Protein AF-A0A7X7WUA8-F1 (afdb_monomer)

Secondary structure (DSSP, 8-state):
--PPP---EEEEEEE-TTSSHHHHHHHHHHTTEEEE-S--GGGHHHHHHHHHHH-SS-EEEEE----SHHHHHHHHHHHHHHTTTS-EEEEEE---HHHHHHHHHHH--

pLDDT: mean 82.14, std 13.25, range [36.09, 95.56]

Radius of gyration: 15.54 Å; Cα contacts (8 Å, |Δi|>4): 148; chains: 1; bounding box: 43×21×46 Å

Sequence (109 aa):
MKEDPPVISIVIVSGYSGAGKTVALRALEDNGFFCIDNLPIGLIGAFLTSVSEGHTNRRVGIGVDIREKEWIREADSIIAGLRREYPIEILFLESERDVLVRRFRETRR

Foldseek 3Di:
DDDDAQAAAEEEEAEDQQLCSVVVQVVVVVVQADEDAADELVCPVVVVVVVSVPDGHHHYYYHYYPPDPVSVVCNVVSVVVVVVVHNYDYHYGYDDPVSNVVSVVVPDD

Structure (mmCIF, N/CA/C/O backbone):
data_AF-A0A7X7WUA8-F1
#
_entry.id   AF-A0A7X7WUA8-F1
#
loop_
_atom_site.group_PDB
_atom_site.id
_atom_site.type_symbol
_atom_site.label_atom_id
_atom_site.label_alt_id
_atom_site.label_comp_id
_atom_site.label_asym_id
_atom_site.label_entity_id
_atom_site.label_seq_id
_atom_site.pdbx_PDB_ins_code
_atom_site.Cartn_x
_atom_site.Cartn_y
_atom_site.Cartn_z
_atom_site.occupancy
_atom_site.B_iso_or_equiv
_atom_site.auth_seq_id
_atom_site.auth_comp_id
_atom_site.auth_asym_id
_atom_site.auth_atom_id
_atom_site.pdbx_PDB_model_num
ATOM 1 N N . MET A 1 1 ? -26.580 0.161 23.316 1.00 37.69 1 MET A N 1
ATOM 2 C CA . MET A 1 1 ? -26.053 -0.075 21.959 1.00 37.69 1 MET A CA 1
ATOM 3 C C . MET A 1 1 ? -24.559 0.189 22.054 1.00 37.69 1 MET A C 1
ATOM 5 O O . MET A 1 1 ? -24.192 1.338 22.239 1.00 37.69 1 MET A O 1
ATOM 9 N N . LYS A 1 2 ? -23.725 -0.853 22.174 1.00 36.09 2 LYS A N 1
ATOM 10 C CA . LYS A 1 2 ? -22.266 -0.669 22.180 1.00 36.09 2 LYS A CA 1
ATOM 11 C C . LYS A 1 2 ? -21.877 -0.464 20.722 1.00 36.09 2 LYS A C 1
ATOM 13 O O . LYS A 1 2 ? -22.141 -1.356 19.925 1.00 36.09 2 LYS A O 1
ATOM 18 N N . GLU A 1 3 ? -21.384 0.719 20.379 1.00 40.97 3 GLU A N 1
ATOM 19 C CA . GLU A 1 3 ? -20.763 0.922 19.073 1.00 40.97 3 GLU A CA 1
ATOM 20 C C . GLU A 1 3 ? -19.526 0.027 19.009 1.00 40.97 3 GLU A C 1
ATOM 22 O O . GLU A 1 3 ? -18.745 -0.018 19.966 1.00 40.97 3 GLU A O 1
ATOM 27 N N . ASP A 1 4 ? -19.400 -0.745 17.930 1.00 48.69 4 ASP A N 1
ATOM 28 C CA . ASP A 1 4 ? -18.175 -1.490 17.670 1.00 48.69 4 ASP A CA 1
ATOM 29 C C . ASP A 1 4 ? -17.003 -0.503 17.594 1.00 48.69 4 ASP A C 1
ATOM 31 O O . ASP A 1 4 ? -17.170 0.615 17.090 1.00 48.69 4 ASP A O 1
ATOM 35 N N . PRO A 1 5 ? -15.821 -0.878 18.116 1.00 53.59 5 PRO A N 1
ATOM 36 C CA . PRO A 1 5 ? -14.651 -0.021 18.029 1.00 53.59 5 PRO A CA 1
ATOM 37 C C . PRO A 1 5 ? -14.389 0.324 16.559 1.00 53.59 5 PRO A C 1
ATOM 39 O O . PRO A 1 5 ? -14.606 -0.523 15.689 1.00 53.59 5 PRO A O 1
ATOM 42 N N . PRO A 1 6 ? -13.931 1.548 16.258 1.00 55.66 6 PRO A N 1
ATOM 43 C CA . PRO A 1 6 ? -13.711 1.951 14.884 1.00 55.66 6 PRO A CA 1
ATOM 44 C C . PRO A 1 6 ? -12.696 1.022 14.214 1.00 55.66 6 PRO A C 1
ATOM 46 O O . PRO A 1 6 ? -11.534 0.961 14.614 1.00 55.66 6 PRO A O 1
ATOM 49 N N . VAL A 1 7 ? -13.137 0.283 13.196 1.00 62.69 7 VAL A N 1
ATOM 50 C CA . VAL A 1 7 ? -12.284 -0.661 12.467 1.00 62.69 7 VAL A CA 1
ATOM 51 C C . VAL A 1 7 ? -11.688 0.066 11.268 1.00 62.69 7 VAL A C 1
ATOM 53 O O . VAL A 1 7 ? -12.372 0.338 10.281 1.00 62.69 7 VAL A O 1
ATOM 56 N N . ILE A 1 8 ? -10.400 0.395 11.347 1.00 74.19 8 ILE A N 1
ATOM 57 C CA . ILE A 1 8 ? -9.651 0.929 10.206 1.00 74.19 8 ILE A CA 1
ATOM 58 C C . ILE A 1 8 ? -9.295 -0.242 9.290 1.00 74.19 8 ILE A C 1
ATOM 60 O O . ILE A 1 8 ? -8.513 -1.104 9.673 1.00 74.19 8 ILE A O 1
ATOM 64 N N . SER A 1 9 ? -9.864 -0.279 8.084 1.00 85.50 9 SER A N 1
ATOM 65 C CA . SER A 1 9 ? -9.524 -1.274 7.058 1.00 85.50 9 SER A CA 1
ATOM 66 C C . SER A 1 9 ? -8.460 -0.716 6.124 1.00 85.50 9 SER A C 1
ATOM 68 O O . SER A 1 9 ? -8.623 0.379 5.584 1.00 85.50 9 SER A O 1
ATOM 70 N N . ILE A 1 10 ? -7.370 -1.459 5.947 1.00 91.56 10 ILE A N 1
ATOM 71 C CA . ILE A 1 10 ? -6.193 -0.995 5.216 1.00 91.56 10 ILE A CA 1
ATOM 72 C C . ILE A 1 10 ? -5.958 -1.882 4.000 1.00 91.56 10 ILE A C 1
ATOM 74 O O . ILE A 1 10 ? -5.890 -3.105 4.117 1.00 91.56 10 ILE A O 1
ATOM 78 N N . VAL A 1 11 ? -5.756 -1.252 2.846 1.00 94.44 11 VAL A N 1
ATOM 79 C CA . VAL A 1 11 ? -5.303 -1.909 1.619 1.00 94.44 11 VAL A CA 1
ATOM 80 C C . VAL A 1 11 ? -3.943 -1.339 1.236 1.00 94.44 11 VAL A C 1
ATOM 82 O O . VAL A 1 11 ? -3.820 -0.167 0.889 1.00 94.44 11 VAL A O 1
ATOM 85 N N . ILE A 1 12 ? -2.911 -2.176 1.283 1.00 93.44 12 ILE A N 1
ATOM 86 C CA . ILE A 1 12 ? -1.576 -1.844 0.784 1.00 93.44 12 ILE A CA 1
ATOM 87 C C . ILE A 1 12 ? -1.508 -2.242 -0.689 1.00 93.44 12 ILE A C 1
ATOM 89 O O . ILE A 1 12 ? -1.639 -3.415 -1.025 1.00 93.44 12 ILE A O 1
ATOM 93 N N . VAL A 1 13 ? -1.276 -1.274 -1.570 1.00 94.06 13 VAL A N 1
ATOM 94 C CA . VAL A 1 13 ? -1.123 -1.470 -3.012 1.00 94.06 13 VAL A CA 1
ATOM 95 C C . VAL A 1 13 ? 0.356 -1.403 -3.373 1.00 94.06 13 VAL A C 1
ATOM 97 O O . VAL A 1 13 ? 1.016 -0.382 -3.191 1.00 94.06 13 VAL A O 1
ATOM 100 N N . SER A 1 14 ? 0.880 -2.485 -3.935 1.00 90.31 14 SER A N 1
ATOM 101 C CA . SER A 1 14 ? 2.239 -2.569 -4.471 1.00 90.31 14 SER A CA 1
ATOM 102 C C . SER A 1 14 ? 2.222 -3.233 -5.851 1.00 90.31 14 SER A C 1
ATOM 104 O O . SER A 1 14 ? 1.169 -3.581 -6.382 1.00 90.31 14 SER A O 1
ATOM 106 N N . GLY A 1 15 ? 3.378 -3.337 -6.497 1.00 87.44 15 GLY A N 1
ATOM 107 C CA . GLY A 1 15 ? 3.499 -3.863 -7.854 1.00 87.44 15 GLY A CA 1
ATOM 108 C C . GLY A 1 15 ? 4.600 -3.190 -8.660 1.00 87.44 15 GLY A C 1
ATOM 109 O O . GLY A 1 15 ? 5.148 -2.153 -8.268 1.00 87.44 15 GLY A O 1
ATOM 110 N N . TYR A 1 16 ? 4.904 -3.747 -9.830 1.00 84.69 16 TYR A N 1
ATOM 111 C CA . TYR A 1 16 ? 5.938 -3.202 -10.712 1.00 84.69 16 TYR A CA 1
ATOM 112 C C . TYR A 1 16 ? 5.589 -1.792 -11.233 1.00 84.69 16 TYR A C 1
ATOM 114 O O . TYR A 1 16 ? 4.429 -1.365 -11.278 1.00 84.69 16 TYR A O 1
ATOM 122 N N . SER A 1 17 ? 6.608 -1.014 -11.613 1.00 81.69 17 SER A N 1
ATOM 123 C CA . SER A 1 17 ? 6.394 0.286 -12.267 1.00 81.69 17 SER A CA 1
ATOM 124 C C . SER A 1 17 ? 5.634 0.084 -13.580 1.00 81.69 17 SER A C 1
ATOM 126 O O . SER A 1 17 ? 6.064 -0.709 -14.410 1.00 81.69 17 SER A O 1
ATOM 128 N N . GLY A 1 18 ? 4.501 0.769 -13.763 1.00 81.44 18 GLY A N 1
ATOM 129 C CA . GLY A 1 18 ? 3.620 0.574 -14.924 1.00 81.44 18 GLY A CA 1
ATOM 130 C C . GLY A 1 18 ? 2.596 -0.566 -14.792 1.00 81.44 18 GLY A C 1
ATOM 131 O O . GLY A 1 18 ? 1.797 -0.766 -15.709 1.00 81.44 18 GLY A O 1
ATOM 132 N N . ALA A 1 19 ? 2.554 -1.271 -13.653 1.00 87.06 19 ALA A N 1
ATOM 133 C CA . ALA A 1 19 ? 1.560 -2.321 -13.387 1.00 87.06 19 ALA A CA 1
ATOM 134 C C . ALA A 1 19 ? 0.164 -1.780 -13.018 1.00 87.06 19 ALA A C 1
ATOM 136 O O . ALA A 1 19 ? -0.786 -2.545 -12.920 1.00 87.06 19 ALA A O 1
ATOM 137 N N . GLY A 1 20 ? 0.019 -0.460 -12.839 1.00 89.12 20 GLY A N 1
ATOM 138 C CA . GLY A 1 20 ? -1.278 0.177 -12.584 1.00 89.12 20 GLY A CA 1
ATOM 139 C C . GLY A 1 20 ? -1.559 0.556 -11.128 1.00 89.12 20 GLY A C 1
ATOM 140 O O . GLY A 1 20 ? -2.711 0.823 -10.810 1.00 89.12 20 GLY A O 1
ATOM 141 N N . LYS A 1 21 ? -0.541 0.647 -10.254 1.00 91.75 21 LYS A N 1
ATOM 142 C CA . LYS A 1 21 ? -0.703 1.067 -8.841 1.00 91.75 21 LYS A CA 1
ATOM 143 C C . LYS A 1 21 ? -1.544 2.334 -8.678 1.00 91.75 21 LYS A C 1
ATOM 145 O O . LYS A 1 21 ? -2.521 2.326 -7.943 1.00 91.75 21 LYS A O 1
ATOM 150 N N . THR A 1 22 ? -1.227 3.384 -9.432 1.00 90.94 22 THR A N 1
ATOM 151 C CA . THR A 1 22 ? -1.977 4.648 -9.405 1.00 90.94 22 THR A CA 1
ATOM 152 C C . THR A 1 22 ? -3.438 4.473 -9.830 1.00 90.94 22 THR A C 1
ATOM 154 O O . THR A 1 22 ? -4.311 5.146 -9.299 1.00 90.94 22 THR A O 1
ATOM 157 N N . VAL A 1 23 ? -3.728 3.564 -10.767 1.00 93.25 23 VAL A N 1
ATOM 158 C CA . VAL A 1 23 ? -5.108 3.269 -11.189 1.00 93.25 23 VAL A CA 1
ATOM 159 C C . VAL A 1 23 ? -5.863 2.544 -10.076 1.00 93.25 23 VAL A C 1
ATOM 161 O O . VAL A 1 23 ? -6.998 2.901 -9.787 1.00 93.25 23 VAL A O 1
ATOM 164 N N . ALA A 1 24 ? -5.227 1.573 -9.417 1.00 94.56 24 ALA A N 1
ATOM 165 C CA . ALA A 1 24 ? -5.829 0.877 -8.285 1.00 94.56 24 ALA A CA 1
ATOM 166 C C . ALA A 1 24 ? -6.079 1.811 -7.093 1.00 94.56 24 ALA A C 1
ATOM 168 O O . ALA A 1 24 ? -7.155 1.755 -6.508 1.00 94.56 24 ALA A O 1
ATOM 169 N N . LEU A 1 25 ? -5.138 2.706 -6.767 1.00 94.56 25 LEU A N 1
ATOM 170 C CA . LEU A 1 25 ? -5.339 3.704 -5.713 1.00 94.56 25 LEU A CA 1
ATOM 171 C C . LEU A 1 25 ? -6.510 4.638 -6.033 1.00 94.56 25 LEU A C 1
ATOM 173 O O . LEU A 1 25 ? -7.368 4.819 -5.182 1.00 94.56 25 LEU A O 1
ATOM 177 N N . ARG A 1 26 ? -6.617 5.141 -7.269 1.00 94.94 26 ARG A N 1
ATOM 178 C CA . ARG A 1 26 ? -7.776 5.951 -7.688 1.00 94.94 26 ARG A CA 1
ATOM 179 C C . ARG A 1 26 ? -9.094 5.194 -7.554 1.00 94.94 26 ARG A C 1
ATOM 181 O O . ARG A 1 26 ? -10.059 5.733 -7.036 1.00 94.94 26 ARG A O 1
ATOM 188 N N . ALA A 1 27 ? -9.123 3.921 -7.950 1.00 95.56 27 ALA A N 1
ATOM 189 C CA . ALA A 1 27 ? -10.314 3.094 -7.779 1.00 95.56 27 ALA A CA 1
ATOM 190 C C . ALA A 1 27 ? -10.686 2.910 -6.295 1.00 95.56 27 ALA A C 1
ATOM 192 O O . ALA A 1 27 ? -11.868 2.854 -5.960 1.00 95.56 27 ALA A O 1
ATOM 193 N N . LEU A 1 28 ? -9.701 2.828 -5.394 1.00 94.44 28 LEU A N 1
ATOM 194 C CA . LEU A 1 28 ? -9.945 2.824 -3.951 1.00 94.44 28 LEU A CA 1
ATOM 195 C C . LEU A 1 28 ? -10.496 4.179 -3.476 1.00 94.44 28 LEU A C 1
ATOM 197 O O . LEU A 1 28 ? -11.472 4.192 -2.727 1.00 94.44 28 LEU A O 1
ATOM 201 N N . GLU A 1 29 ? -9.935 5.305 -3.927 1.00 94.00 29 GLU A N 1
ATOM 202 C CA . GLU A 1 29 ? -10.450 6.653 -3.620 1.00 94.00 29 GLU A CA 1
ATOM 203 C C . GLU A 1 29 ? -11.916 6.805 -4.036 1.00 94.00 29 GLU A C 1
ATOM 205 O O . GLU A 1 29 ? -12.745 7.211 -3.220 1.00 94.00 29 GLU A O 1
ATOM 210 N N . ASP A 1 30 ? -12.260 6.371 -5.252 1.00 94.31 30 ASP A N 1
ATOM 211 C CA . ASP A 1 30 ? -13.635 6.367 -5.770 1.00 94.31 30 ASP A CA 1
ATOM 212 C C . ASP A 1 30 ? -14.587 5.518 -4.899 1.00 94.31 30 ASP A C 1
ATOM 214 O O . ASP A 1 30 ? -15.793 5.761 -4.854 1.00 94.31 30 ASP A O 1
ATOM 218 N N . ASN A 1 31 ? -14.049 4.539 -4.163 1.00 91.31 31 ASN A N 1
ATOM 219 C CA . ASN A 1 31 ? -14.773 3.685 -3.216 1.00 91.31 31 ASN A CA 1
ATOM 220 C C . ASN A 1 31 ? -14.675 4.168 -1.753 1.00 91.31 31 ASN A C 1
ATOM 222 O O . ASN A 1 31 ? -14.973 3.413 -0.817 1.00 91.31 31 ASN A O 1
ATOM 226 N N . GLY A 1 32 ? -14.268 5.420 -1.539 1.00 88.81 32 GLY A N 1
ATOM 227 C CA . GLY A 1 32 ? -14.250 6.067 -0.229 1.00 88.81 32 GLY A CA 1
ATOM 228 C C . GLY A 1 32 ? -13.037 5.721 0.635 1.00 88.81 32 GLY A C 1
ATOM 229 O O . GLY A 1 32 ? -13.102 5.875 1.855 1.00 88.81 32 GLY A O 1
ATOM 230 N N . PHE A 1 33 ? -11.943 5.236 0.041 1.00 92.00 33 PHE A N 1
ATOM 231 C CA . PHE A 1 33 ? -10.673 5.109 0.755 1.00 92.00 33 PHE A CA 1
ATOM 232 C C . PHE A 1 33 ? -9.935 6.447 0.805 1.00 92.00 33 PHE A C 1
ATOM 234 O O . PHE A 1 33 ? -9.821 7.157 -0.189 1.00 92.00 33 PHE A O 1
ATOM 241 N N . PHE A 1 34 ? -9.339 6.743 1.955 1.00 90.88 34 PHE A N 1
ATOM 242 C CA . PHE A 1 34 ? -8.298 7.753 2.060 1.00 90.88 34 PHE A CA 1
ATOM 243 C C . PHE A 1 34 ? -6.982 7.161 1.553 1.00 90.88 34 PHE A C 1
ATOM 245 O O . PHE A 1 34 ? -6.407 6.292 2.214 1.00 90.88 34 PHE A O 1
ATOM 252 N N . CYS A 1 35 ? -6.530 7.595 0.376 1.00 92.44 35 CYS A N 1
ATOM 253 C CA . CYS A 1 35 ? -5.340 7.038 -0.252 1.00 92.44 35 CYS A CA 1
ATOM 254 C C . CYS A 1 35 ? -4.110 7.937 -0.108 1.00 92.44 35 CYS A C 1
ATOM 256 O O . CYS A 1 35 ? -4.190 9.161 -0.178 1.00 92.44 35 CYS A O 1
ATOM 258 N N . ILE A 1 36 ? -2.952 7.304 0.066 1.00 91.94 36 ILE A N 1
ATOM 259 C CA . ILE A 1 36 ? -1.633 7.929 -0.025 1.00 91.94 36 ILE A CA 1
ATOM 260 C C . ILE A 1 36 ? -0.777 7.116 -0.995 1.00 91.94 36 ILE A C 1
ATOM 262 O O . ILE A 1 36 ? -0.788 5.889 -0.940 1.00 91.94 36 ILE A O 1
ATOM 266 N N . ASP A 1 37 ? -0.059 7.779 -1.899 1.00 90.75 37 ASP A N 1
ATOM 267 C CA . ASP A 1 37 ? 0.825 7.123 -2.871 1.00 90.75 37 ASP A CA 1
ATOM 268 C C . ASP A 1 37 ? 2.299 7.301 -2.477 1.00 90.75 37 ASP A C 1
ATOM 270 O O . ASP A 1 37 ? 2.669 8.275 -1.820 1.00 90.75 37 ASP A O 1
ATOM 274 N N . ASN A 1 38 ? 3.140 6.365 -2.919 1.00 87.31 38 ASN A N 1
ATOM 275 C CA . ASN A 1 38 ? 4.593 6.373 -2.754 1.00 87.31 38 ASN A CA 1
ATOM 276 C C . ASN A 1 38 ? 5.076 6.517 -1.292 1.00 87.31 38 ASN A C 1
ATOM 278 O O . ASN A 1 38 ? 6.076 7.187 -1.027 1.00 87.31 38 ASN A O 1
ATOM 282 N N . LEU A 1 39 ? 4.376 5.890 -0.339 1.00 88.69 39 LEU A N 1
ATOM 283 C CA . LEU A 1 39 ? 4.770 5.885 1.069 1.00 88.69 39 LEU A CA 1
ATOM 284 C C . LEU A 1 39 ? 5.845 4.806 1.318 1.00 88.69 39 LEU A C 1
ATOM 286 O O . LEU A 1 39 ? 5.608 3.629 1.022 1.00 88.69 39 LEU A O 1
ATOM 290 N N . PRO A 1 40 ? 7.016 5.159 1.885 1.00 87.38 40 PRO A N 1
ATOM 291 C CA . PRO A 1 40 ? 8.000 4.175 2.325 1.00 87.38 40 PRO A CA 1
ATOM 292 C C . PRO A 1 40 ? 7.419 3.233 3.383 1.00 87.38 40 PRO A C 1
ATOM 294 O O . PRO A 1 40 ? 6.725 3.674 4.301 1.00 87.38 40 PRO A O 1
ATOM 297 N N . ILE A 1 41 ? 7.751 1.941 3.305 1.00 86.62 41 ILE A N 1
ATOM 298 C CA . ILE A 1 41 ? 7.178 0.921 4.198 1.00 86.62 41 ILE A CA 1
ATOM 299 C C . ILE A 1 41 ? 7.441 1.202 5.684 1.00 86.62 41 ILE A C 1
ATOM 301 O O . ILE A 1 41 ? 6.557 0.997 6.513 1.00 86.62 41 ILE A O 1
ATOM 305 N N . GLY A 1 42 ? 8.613 1.755 6.015 1.00 86.25 42 GLY A N 1
ATOM 306 C CA . GLY A 1 42 ? 8.974 2.137 7.382 1.0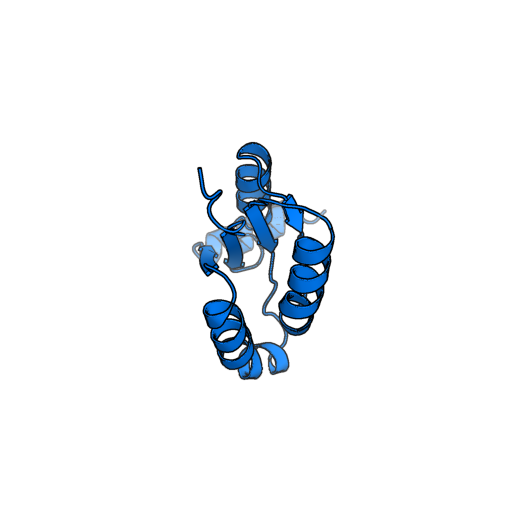0 86.25 42 GLY A CA 1
ATOM 307 C C . GLY A 1 42 ? 8.110 3.255 7.973 1.00 86.25 42 GLY A C 1
ATOM 308 O O . GLY A 1 42 ? 8.047 3.396 9.189 1.00 86.25 42 GLY A O 1
ATOM 309 N N . LEU A 1 43 ? 7.408 4.030 7.139 1.00 89.38 43 LEU A N 1
ATOM 310 C CA . LEU A 1 43 ? 6.553 5.135 7.584 1.00 89.38 43 LEU A CA 1
ATOM 311 C C . LEU A 1 43 ? 5.075 4.748 7.723 1.00 89.38 43 LEU A C 1
ATOM 313 O O . LEU A 1 43 ? 4.292 5.545 8.239 1.00 89.38 43 LEU A O 1
ATOM 317 N N . ILE A 1 44 ? 4.685 3.535 7.314 1.00 89.69 44 ILE A N 1
ATOM 318 C CA . ILE A 1 44 ? 3.284 3.090 7.361 1.00 89.69 44 ILE A CA 1
ATOM 319 C C . ILE A 1 44 ? 2.742 3.129 8.792 1.00 89.69 44 ILE A C 1
ATOM 321 O O . ILE A 1 44 ? 1.649 3.641 9.009 1.00 89.69 44 ILE A O 1
ATOM 325 N N . GLY A 1 45 ? 3.504 2.640 9.775 1.00 89.31 45 GLY A N 1
ATOM 326 C CA . GLY A 1 45 ? 3.053 2.617 11.170 1.00 89.31 45 GLY A CA 1
ATOM 327 C C . GLY A 1 45 ? 2.753 4.011 11.716 1.00 89.31 45 GLY A C 1
ATOM 328 O O . GLY A 1 45 ? 1.645 4.256 12.1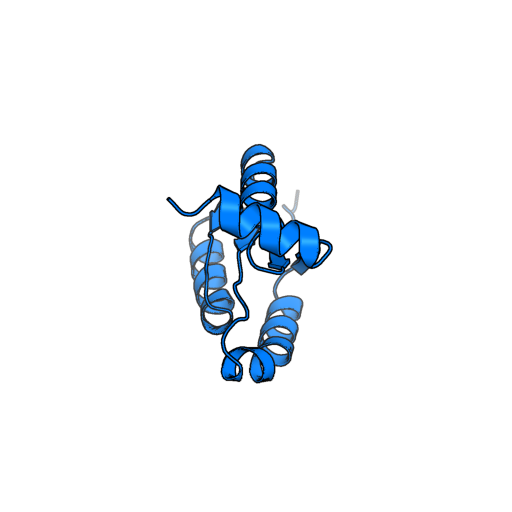82 1.00 89.31 45 GLY A O 1
ATOM 329 N N . ALA A 1 46 ? 3.696 4.946 11.571 1.00 89.88 46 ALA A N 1
ATOM 330 C CA . ALA A 1 46 ? 3.520 6.327 12.026 1.00 89.88 46 ALA A CA 1
ATOM 331 C C . ALA A 1 46 ? 2.332 7.022 11.339 1.00 89.88 46 ALA A C 1
ATOM 333 O O . ALA A 1 46 ? 1.574 7.751 11.980 1.00 89.88 46 ALA A O 1
ATOM 334 N N . PHE A 1 47 ? 2.141 6.766 10.043 1.00 90.00 47 PHE A N 1
ATOM 335 C CA . PHE A 1 47 ? 0.988 7.267 9.304 1.00 90.00 47 PHE A CA 1
ATOM 336 C C . PHE A 1 47 ? -0.333 6.720 9.862 1.00 90.00 47 PHE A C 1
ATOM 338 O O . PHE A 1 47 ? -1.260 7.491 10.099 1.00 90.00 47 PHE A O 1
ATOM 345 N N . LEU A 1 48 ? -0.416 5.415 10.125 1.00 87.56 48 LEU A N 1
ATOM 346 C CA . LEU A 1 48 ? -1.625 4.792 10.666 1.00 87.56 48 LEU A CA 1
ATOM 347 C C . LEU A 1 48 ? -1.953 5.275 12.080 1.00 87.56 48 LEU A C 1
ATOM 349 O O . LEU A 1 48 ? -3.123 5.536 12.353 1.00 87.56 48 LEU A O 1
ATOM 353 N N . THR A 1 49 ? -0.945 5.476 12.936 1.00 87.00 49 THR A N 1
ATOM 354 C CA . THR A 1 49 ? -1.122 6.107 14.255 1.00 87.00 49 THR A CA 1
ATOM 355 C C . THR A 1 49 ? -1.716 7.509 14.121 1.00 87.00 49 THR A C 1
ATOM 357 O O . THR A 1 49 ? -2.695 7.838 14.780 1.00 87.00 49 THR A O 1
ATOM 360 N N . SER A 1 50 ? -1.190 8.330 13.208 1.00 85.44 50 SER A N 1
ATOM 361 C CA . SER A 1 50 ? -1.726 9.678 12.989 1.00 85.44 50 SER A CA 1
ATOM 362 C C . SER A 1 50 ? -3.164 9.664 12.451 1.00 85.44 50 SER A C 1
ATOM 364 O O . SER A 1 50 ? -3.984 10.504 12.825 1.00 85.44 50 SER A O 1
ATOM 366 N N . VAL A 1 51 ? -3.497 8.703 11.583 1.00 82.94 51 VAL A N 1
ATOM 367 C CA . VAL A 1 51 ? -4.853 8.558 11.035 1.00 82.94 51 VAL A CA 1
ATOM 368 C C . VAL A 1 51 ? -5.846 8.103 12.108 1.00 82.94 51 VAL A C 1
ATOM 370 O O . VAL A 1 51 ? -6.974 8.604 12.120 1.00 82.94 51 VAL A O 1
ATOM 373 N N . SER A 1 52 ? -5.445 7.194 13.001 1.00 78.19 52 SER A N 1
ATOM 374 C CA . SER A 1 52 ? -6.310 6.657 14.058 1.00 78.19 52 SER A CA 1
ATOM 375 C C . SER A 1 52 ? -6.599 7.665 15.172 1.00 78.19 52 SER A C 1
ATOM 377 O O . SER A 1 52 ? -7.715 7.691 15.686 1.00 78.19 52 SER A O 1
ATOM 379 N N . GLU A 1 53 ? -5.652 8.549 15.492 1.00 76.00 53 GLU A N 1
ATOM 380 C CA . GLU A 1 53 ? -5.842 9.630 16.472 1.00 76.00 53 GLU A CA 1
ATOM 381 C C . GLU A 1 53 ? -6.790 10.734 15.976 1.00 76.00 53 GLU A C 1
ATOM 383 O O . GLU A 1 53 ? -7.449 11.401 16.774 1.00 76.00 53 GLU A O 1
ATOM 388 N N . GLY A 1 54 ? -6.871 10.942 14.658 1.00 64.81 54 GLY A N 1
ATOM 389 C CA . GLY A 1 54 ? -7.621 12.055 14.079 1.00 64.81 54 GLY A CA 1
ATOM 390 C C . GLY A 1 54 ? -9.088 11.766 13.748 1.00 64.81 54 GLY A C 1
ATOM 391 O O . GLY A 1 54 ? -9.867 12.714 13.673 1.00 64.81 54 GLY A O 1
ATOM 392 N N . HIS A 1 55 ? -9.474 10.512 13.467 1.00 58.75 55 HIS A N 1
ATOM 393 C CA . HIS A 1 55 ? -10.799 10.194 12.907 1.00 58.75 55 HIS A CA 1
ATOM 394 C C . HIS A 1 55 ? -11.290 8.778 13.244 1.00 58.75 55 HIS A C 1
ATOM 396 O O . HIS A 1 55 ? -10.546 7.805 13.152 1.00 58.75 55 HIS A O 1
ATOM 402 N N . THR A 1 56 ? -12.591 8.643 13.513 1.00 55.03 56 THR A N 1
ATOM 403 C CA . THR A 1 56 ? -13.277 7.352 13.647 1.00 55.03 56 THR A CA 1
ATOM 404 C C . THR A 1 56 ? -13.692 6.823 12.260 1.00 55.03 56 THR A C 1
ATOM 406 O O . THR A 1 56 ? -14.239 7.563 11.448 1.00 55.03 56 THR A O 1
ATOM 409 N N . ASN A 1 57 ? -13.422 5.543 11.967 1.00 58.28 57 ASN A N 1
ATOM 410 C CA . ASN A 1 57 ? -13.850 4.805 10.759 1.00 58.28 57 ASN A CA 1
ATOM 411 C C . ASN A 1 57 ? -13.307 5.291 9.400 1.0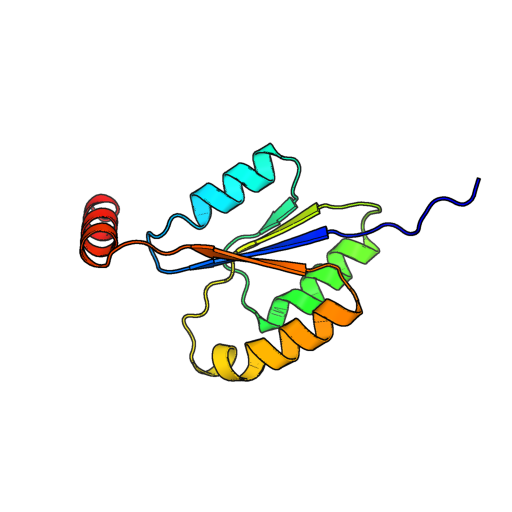0 58.28 57 ASN A C 1
ATOM 413 O O . ASN A 1 57 ? -14.056 5.793 8.561 1.00 58.28 57 ASN A O 1
ATOM 417 N N . ARG A 1 58 ? -12.018 5.057 9.116 1.00 73.50 58 ARG A N 1
ATOM 418 C CA . ARG A 1 58 ? -11.449 5.274 7.773 1.00 73.50 58 ARG A CA 1
ATOM 419 C C . ARG A 1 58 ? -11.023 3.972 7.101 1.00 73.50 58 ARG A C 1
ATOM 421 O O . ARG A 1 58 ? -10.345 3.143 7.699 1.00 73.50 58 ARG A O 1
ATOM 428 N N . ARG A 1 59 ? -11.391 3.830 5.826 1.00 89.31 59 ARG A N 1
ATOM 429 C CA . ARG A 1 59 ? -10.767 2.890 4.886 1.00 89.31 59 ARG A CA 1
ATOM 430 C C . ARG A 1 59 ? -9.524 3.577 4.327 1.00 89.31 59 ARG A C 1
ATOM 432 O O . ARG A 1 59 ? -9.623 4.727 3.905 1.00 89.31 59 ARG A O 1
ATOM 439 N N . VAL A 1 60 ? -8.369 2.926 4.358 1.00 92.62 60 VAL A N 1
ATOM 440 C CA . VAL A 1 60 ? -7.079 3.545 4.014 1.00 92.62 60 VAL A CA 1
ATOM 441 C C . VAL A 1 60 ? -6.398 2.763 2.898 1.00 92.62 60 VAL A C 1
ATOM 443 O O . VAL A 1 60 ? -6.216 1.554 3.011 1.00 92.62 60 VAL A O 1
ATOM 446 N N . GLY A 1 61 ? -6.050 3.443 1.807 1.00 94.38 61 GLY A N 1
ATOM 447 C CA . GLY A 1 61 ? -5.280 2.882 0.698 1.00 94.38 61 GLY A CA 1
ATOM 448 C C . GLY A 1 61 ? -3.838 3.378 0.755 1.00 94.38 61 GLY A C 1
ATOM 449 O O . GLY A 1 61 ? -3.601 4.577 0.852 1.00 94.38 61 GLY A O 1
ATOM 450 N N . ILE A 1 62 ? -2.854 2.485 0.711 1.00 94.00 62 ILE A N 1
ATOM 451 C CA . ILE A 1 62 ? -1.438 2.859 0.827 1.00 94.00 62 ILE A CA 1
ATOM 452 C C . ILE A 1 62 ? -0.670 2.314 -0.367 1.00 94.00 62 ILE A C 1
ATOM 454 O O . ILE A 1 62 ? -0.449 1.112 -0.473 1.00 94.00 62 ILE A O 1
ATOM 458 N N . GLY A 1 63 ? -0.232 3.200 -1.252 1.00 93.19 63 GLY A N 1
ATOM 459 C CA . GLY A 1 63 ? 0.709 2.900 -2.318 1.00 93.19 63 GLY A CA 1
ATOM 460 C C . GLY A 1 63 ? 2.118 2.766 -1.765 1.00 93.19 63 GLY A C 1
ATOM 461 O O . GLY A 1 63 ? 2.665 3.732 -1.238 1.00 93.19 63 GLY A O 1
ATOM 462 N N . VAL A 1 64 ? 2.718 1.587 -1.914 1.00 89.12 64 VAL A N 1
ATOM 463 C CA . VAL A 1 64 ? 4.094 1.315 -1.482 1.00 89.12 64 VAL A CA 1
ATOM 464 C C . VAL A 1 64 ? 4.946 0.975 -2.695 1.00 89.12 64 VAL A C 1
ATOM 466 O O . VAL A 1 64 ? 4.564 0.162 -3.542 1.00 89.12 64 VAL A O 1
ATOM 469 N N . ASP A 1 65 ? 6.131 1.576 -2.763 1.00 79.44 65 ASP A N 1
ATOM 470 C CA . ASP A 1 65 ? 7.133 1.254 -3.771 1.00 79.44 65 ASP A CA 1
ATOM 471 C C . ASP A 1 65 ? 8.347 0.572 -3.126 1.00 79.44 65 ASP A C 1
ATOM 473 O O . ASP A 1 65 ? 9.146 1.194 -2.430 1.00 79.44 65 ASP A O 1
ATOM 477 N N . ILE A 1 66 ? 8.480 -0.739 -3.336 1.00 66.56 66 ILE A N 1
ATOM 478 C CA . ILE A 1 66 ? 9.457 -1.596 -2.640 1.00 66.56 66 ILE A CA 1
ATOM 479 C C . ILE A 1 66 ? 10.802 -1.630 -3.402 1.00 66.56 66 ILE A C 1
ATOM 481 O O . ILE A 1 66 ? 11.444 -2.662 -3.573 1.00 66.56 66 ILE A O 1
ATOM 485 N N . ARG A 1 67 ? 11.253 -0.493 -3.938 1.00 69.25 67 ARG A N 1
ATOM 486 C CA . ARG A 1 67 ? 12.474 -0.455 -4.769 1.00 69.25 67 ARG A CA 1
ATOM 487 C C . ARG A 1 67 ? 13.771 -0.574 -3.981 1.00 69.25 67 ARG A C 1
ATOM 489 O O . ARG A 1 67 ? 14.782 -0.956 -4.572 1.00 69.25 67 ARG A O 1
ATOM 496 N N . GLU A 1 68 ? 13.777 -0.255 -2.690 1.00 66.31 68 GLU A N 1
ATOM 497 C CA . GLU A 1 68 ? 15.012 -0.304 -1.906 1.00 66.31 68 GLU A CA 1
ATOM 498 C C . GLU A 1 68 ? 15.152 -1.645 -1.183 1.00 66.31 68 GLU A C 1
ATOM 500 O O . GLU A 1 68 ? 14.256 -2.104 -0.475 1.00 66.31 68 GLU A O 1
ATOM 505 N N . LYS A 1 69 ? 16.308 -2.285 -1.381 1.00 66.12 69 LYS A N 1
ATOM 506 C CA . LYS A 1 69 ? 16.607 -3.624 -0.858 1.00 66.12 69 LYS A CA 1
ATOM 507 C C . LYS A 1 69 ? 16.584 -3.700 0.668 1.00 66.12 69 LYS A C 1
ATOM 509 O O . LYS A 1 69 ? 16.270 -4.762 1.197 1.00 66.12 69 LYS A O 1
ATOM 514 N N . GLU A 1 70 ? 16.904 -2.603 1.346 1.00 66.69 70 GLU A N 1
ATOM 515 C CA . GLU A 1 70 ? 16.863 -2.525 2.809 1.00 66.69 70 GLU A CA 1
ATOM 516 C C . GLU A 1 70 ? 15.422 -2.664 3.322 1.00 66.69 70 GLU A C 1
ATOM 518 O O . GLU A 1 70 ? 15.153 -3.477 4.203 1.00 66.69 70 GLU A O 1
ATOM 523 N N . TRP A 1 71 ? 14.460 -2.010 2.663 1.00 67.69 71 TRP A N 1
ATOM 524 C CA . TRP A 1 71 ? 13.044 -2.095 3.027 1.00 67.69 71 TRP A CA 1
ATOM 525 C C . TRP A 1 71 ? 12.440 -3.479 2.815 1.00 67.69 71 TRP A C 1
ATOM 527 O O . TRP A 1 71 ? 11.548 -3.860 3.561 1.00 67.69 71 TRP A O 1
ATOM 537 N N . ILE A 1 72 ? 12.927 -4.254 1.841 1.00 70.62 72 ILE A N 1
ATOM 538 C CA . ILE A 1 72 ? 12.463 -5.635 1.617 1.00 70.62 72 ILE A CA 1
ATOM 539 C C . ILE A 1 72 ? 12.754 -6.515 2.834 1.00 70.62 72 ILE A C 1
ATOM 541 O O . ILE A 1 72 ? 11.931 -7.352 3.190 1.00 70.62 72 ILE A O 1
ATOM 545 N N . ARG A 1 73 ? 13.913 -6.332 3.478 1.00 76.69 73 ARG A N 1
ATOM 546 C CA . ARG A 1 73 ? 14.314 -7.154 4.630 1.00 76.69 73 ARG A CA 1
ATOM 547 C C . ARG A 1 73 ? 13.453 -6.884 5.858 1.00 76.69 73 ARG A C 1
ATOM 549 O O . ARG A 1 73 ? 13.218 -7.788 6.651 1.00 76.69 73 ARG A O 1
ATOM 556 N N . GLU A 1 74 ? 12.993 -5.647 6.005 1.00 79.62 74 GLU A N 1
ATOM 557 C CA . GLU A 1 74 ? 12.193 -5.212 7.150 1.00 79.62 74 GLU A CA 1
ATOM 558 C C . GLU A 1 74 ? 10.684 -5.278 6.884 1.00 79.62 74 GLU A C 1
ATOM 560 O O . GLU A 1 74 ? 9.900 -5.313 7.834 1.00 79.62 74 GLU A O 1
ATOM 565 N N . ALA A 1 75 ? 10.274 -5.347 5.612 1.00 81.75 75 ALA A N 1
ATOM 566 C CA . ALA A 1 75 ? 8.882 -5.348 5.172 1.00 81.75 75 ALA A CA 1
ATOM 567 C C . ALA A 1 75 ? 8.033 -6.384 5.909 1.00 81.75 75 ALA A C 1
ATOM 569 O O . ALA A 1 75 ? 6.976 -6.043 6.438 1.00 81.75 75 ALA A O 1
ATOM 570 N N . ASP A 1 76 ? 8.513 -7.626 5.979 1.00 85.12 76 ASP A N 1
ATOM 571 C CA . ASP A 1 76 ? 7.784 -8.727 6.608 1.00 85.12 76 ASP A CA 1
ATOM 572 C C . ASP A 1 76 ? 7.544 -8.463 8.096 1.00 85.12 76 ASP A C 1
ATOM 574 O O . ASP A 1 76 ? 6.428 -8.630 8.587 1.00 85.12 76 ASP A O 1
ATOM 578 N N . SER A 1 77 ? 8.574 -7.994 8.808 1.00 89.50 77 SER A N 1
ATOM 579 C CA . SER A 1 77 ? 8.490 -7.674 10.237 1.00 89.50 77 SER A CA 1
ATOM 580 C C . SER A 1 77 ? 7.533 -6.509 10.496 1.00 89.50 77 SER A C 1
ATOM 582 O O . SER A 1 77 ? 6.664 -6.593 11.367 1.00 89.50 77 SER A O 1
ATOM 584 N N . ILE A 1 78 ? 7.639 -5.445 9.693 1.00 88.19 78 ILE A N 1
ATOM 585 C CA . ILE A 1 78 ? 6.777 -4.263 9.790 1.00 88.19 78 ILE A CA 1
ATOM 586 C C . ILE A 1 78 ? 5.320 -4.653 9.529 1.00 88.19 78 ILE A C 1
ATOM 588 O O . ILE A 1 78 ? 4.450 -4.383 10.355 1.00 88.19 78 ILE A O 1
ATOM 592 N N . ILE A 1 79 ? 5.041 -5.340 8.418 1.00 88.31 79 ILE A N 1
ATOM 593 C CA . ILE A 1 79 ? 3.685 -5.766 8.050 1.00 88.31 79 ILE A CA 1
ATOM 594 C C . ILE A 1 79 ? 3.114 -6.726 9.099 1.00 88.31 79 ILE A C 1
ATOM 596 O O . ILE A 1 79 ? 1.945 -6.597 9.464 1.00 88.31 79 ILE A O 1
ATOM 600 N N . ALA A 1 80 ? 3.912 -7.670 9.606 1.00 90.06 80 ALA A N 1
ATOM 601 C CA . ALA A 1 80 ? 3.483 -8.585 10.662 1.00 90.06 80 ALA A CA 1
ATOM 602 C C . ALA A 1 80 ? 3.127 -7.840 11.955 1.00 90.06 80 ALA A C 1
ATOM 604 O O . ALA A 1 80 ? 2.129 -8.171 12.593 1.00 90.06 80 ALA A O 1
ATOM 605 N N . GLY A 1 81 ? 3.904 -6.814 12.318 1.00 91.38 81 GLY A N 1
ATOM 606 C CA . GLY A 1 81 ? 3.598 -5.925 13.435 1.00 91.38 81 GLY A CA 1
ATOM 607 C C . GLY A 1 81 ? 2.248 -5.236 13.255 1.00 91.38 81 GLY A C 1
ATOM 608 O O . GLY A 1 81 ? 1.376 -5.377 14.109 1.00 91.38 81 GLY A O 1
ATOM 609 N N . LEU A 1 82 ? 2.054 -4.591 12.104 1.00 88.56 82 LEU A N 1
ATOM 610 C CA . LEU A 1 82 ? 0.842 -3.834 11.790 1.00 88.56 82 LEU A CA 1
ATOM 611 C C . LEU A 1 82 ? -0.412 -4.713 11.699 1.00 88.56 82 LEU A C 1
ATOM 613 O O . LEU A 1 82 ? -1.483 -4.292 12.126 1.00 88.56 82 LEU A O 1
ATOM 617 N N . ARG A 1 83 ? -0.297 -5.952 11.202 1.00 89.62 83 ARG A N 1
ATOM 618 C CA . ARG A 1 83 ? -1.420 -6.909 11.120 1.00 89.62 83 ARG A CA 1
ATOM 619 C C . ARG A 1 83 ? -1.993 -7.305 12.483 1.00 89.62 83 ARG A C 1
ATOM 621 O O . ARG A 1 83 ? -3.100 -7.832 12.534 1.00 89.62 83 ARG A O 1
ATOM 628 N N . ARG A 1 84 ? -1.252 -7.089 13.576 1.00 89.38 84 ARG A N 1
ATOM 629 C CA . ARG A 1 84 ? -1.756 -7.315 14.942 1.00 89.38 84 ARG A CA 1
ATOM 630 C C . ARG A 1 84 ? -2.677 -6.196 15.419 1.00 89.38 84 ARG A C 1
ATOM 632 O O . ARG A 1 84 ? -3.477 -6.427 16.317 1.00 89.38 84 ARG A O 1
ATOM 639 N N . GLU A 1 85 ? -2.549 -5.011 14.833 1.00 85.56 85 GLU A N 1
ATOM 640 C CA . GLU A 1 85 ? -3.271 -3.802 15.235 1.00 85.56 85 GLU A CA 1
ATOM 641 C C . GLU A 1 85 ? -4.384 -3.445 14.244 1.00 85.56 85 GLU A C 1
ATOM 643 O O . GLU A 1 85 ? -5.420 -2.920 14.644 1.00 85.56 85 GLU A O 1
ATOM 648 N N . TYR A 1 86 ? -4.199 -3.775 12.962 1.00 86.88 86 TYR A N 1
ATOM 649 C CA . TYR A 1 86 ? -5.104 -3.387 11.889 1.00 86.88 86 TYR A CA 1
ATOM 650 C C . TYR A 1 86 ? -5.408 -4.551 10.930 1.00 86.88 86 TYR A C 1
ATOM 652 O O . TYR A 1 86 ? -4.503 -5.312 10.567 1.00 86.88 86 TYR A O 1
ATOM 660 N N . PRO A 1 87 ? -6.651 -4.671 10.430 1.00 88.12 87 PRO A N 1
ATOM 661 C CA . PRO A 1 87 ? -6.957 -5.540 9.302 1.00 88.12 87 PRO A CA 1
ATOM 662 C C . PRO A 1 87 ? -6.318 -4.989 8.019 1.00 88.12 87 PRO A C 1
ATOM 664 O O . PRO A 1 87 ? -6.724 -3.951 7.492 1.00 88.12 87 PRO A O 1
ATOM 667 N N . ILE A 1 88 ? -5.303 -5.706 7.530 1.00 90.75 88 ILE A N 1
ATOM 668 C CA . ILE A 1 88 ? -4.506 -5.336 6.355 1.00 90.75 88 ILE A CA 1
ATOM 669 C C . ILE A 1 88 ? -4.685 -6.364 5.240 1.00 90.75 88 ILE A C 1
ATOM 671 O O . ILE A 1 88 ? -4.376 -7.551 5.402 1.00 90.75 88 ILE A O 1
ATOM 675 N N . GLU A 1 89 ? -5.071 -5.867 4.073 1.00 92.44 89 GLU A N 1
ATOM 676 C CA . GLU A 1 89 ? -5.010 -6.572 2.799 1.00 92.44 89 GLU A CA 1
ATOM 677 C C . GLU A 1 89 ? -3.857 -6.031 1.951 1.00 92.44 89 GLU A C 1
ATOM 679 O O . GLU A 1 89 ? -3.535 -4.844 1.992 1.00 92.44 89 GLU A O 1
ATOM 684 N N . ILE A 1 90 ? -3.208 -6.911 1.188 1.00 91.19 90 ILE A N 1
ATOM 685 C CA . ILE A 1 90 ? -2.112 -6.538 0.290 1.00 91.19 90 ILE A CA 1
ATOM 686 C C . ILE A 1 90 ? -2.535 -6.881 -1.131 1.00 91.19 90 ILE A C 1
ATOM 688 O O . ILE A 1 90 ? -2.779 -8.044 -1.446 1.00 91.19 90 ILE A O 1
ATOM 692 N N . LEU A 1 91 ? -2.585 -5.864 -1.983 1.00 92.19 91 LEU A N 1
ATOM 693 C CA . LEU A 1 91 ? -2.817 -5.977 -3.412 1.00 92.19 91 LEU A CA 1
ATOM 694 C C . LEU A 1 91 ? -1.483 -5.802 -4.138 1.00 92.19 91 LEU A C 1
ATOM 696 O O . LEU A 1 91 ? -0.908 -4.713 -4.138 1.00 92.19 91 LEU A O 1
ATOM 700 N N . PHE A 1 92 ? -0.999 -6.867 -4.774 1.00 90.12 92 PHE A N 1
ATOM 701 C CA . PHE A 1 92 ? 0.185 -6.812 -5.625 1.00 90.12 92 PHE A CA 1
ATOM 702 C C . PHE A 1 92 ? -0.222 -6.855 -7.097 1.00 90.12 92 PHE A C 1
ATOM 704 O O . PHE A 1 92 ? -0.842 -7.813 -7.551 1.00 90.12 92 PHE A O 1
ATOM 711 N N . LEU A 1 93 ? 0.103 -5.796 -7.835 1.00 89.44 93 LEU A N 1
ATOM 712 C CA . LEU A 1 93 ? -0.221 -5.668 -9.250 1.00 89.44 93 LEU A CA 1
ATOM 713 C C . LEU A 1 93 ? 0.960 -6.098 -10.115 1.00 89.44 93 LEU A C 1
ATOM 715 O O . LEU A 1 93 ? 2.060 -5.540 -10.029 1.00 89.44 93 LEU A O 1
ATOM 719 N N . GLU A 1 94 ? 0.692 -7.034 -11.016 1.00 87.31 94 GLU A N 1
ATOM 720 C CA . GLU A 1 94 ? 1.649 -7.528 -11.998 1.00 87.31 94 GLU A CA 1
ATOM 721 C C . GLU A 1 94 ? 1.165 -7.279 -13.423 1.00 87.31 94 GLU A C 1
ATOM 723 O O . GLU A 1 94 ? -0.004 -7.008 -13.701 1.00 87.31 94 GLU A O 1
ATOM 728 N N . SER A 1 95 ? 2.104 -7.317 -14.355 1.00 87.25 95 SER A N 1
ATOM 729 C CA . SER A 1 95 ? 1.835 -7.328 -15.788 1.00 87.25 95 SER A CA 1
ATOM 730 C C . SER A 1 95 ? 3.015 -7.993 -16.484 1.00 87.25 95 SER A C 1
ATOM 732 O O . SER A 1 95 ? 4.122 -8.030 -15.939 1.00 87.25 95 SER A O 1
ATOM 734 N N . GLU A 1 96 ? 2.791 -8.488 -17.697 1.00 89.06 96 GLU A N 1
ATOM 735 C CA . GLU A 1 96 ? 3.859 -9.067 -18.507 1.00 89.06 96 GLU A CA 1
ATOM 736 C C . GLU A 1 96 ? 4.971 -8.038 -18.777 1.00 89.06 96 GLU A C 1
ATOM 738 O O . GLU A 1 96 ? 4.740 -6.827 -18.878 1.00 89.06 96 GLU A O 1
ATOM 743 N N . ARG A 1 97 ? 6.220 -8.512 -18.844 1.00 84.12 97 ARG A N 1
ATOM 744 C CA . ARG A 1 97 ? 7.406 -7.643 -18.921 1.00 84.12 97 ARG A CA 1
ATOM 745 C C . ARG A 1 97 ? 7.380 -6.737 -20.152 1.00 84.12 97 ARG A C 1
ATOM 747 O O . ARG A 1 97 ? 7.726 -5.562 -20.054 1.00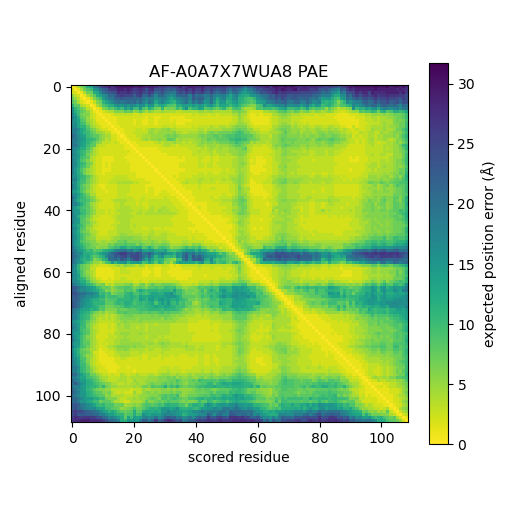 84.12 97 ARG A O 1
ATOM 754 N N . ASP A 1 98 ? 7.016 -7.281 -21.301 1.00 87.88 98 ASP A N 1
ATOM 755 C CA . ASP A 1 98 ? 6.872 -6.559 -22.565 1.00 87.88 98 ASP A CA 1
ATOM 756 C C . ASP A 1 98 ? 5.780 -5.479 -22.482 1.00 87.88 98 ASP A C 1
ATOM 758 O O . ASP A 1 98 ? 5.998 -4.348 -22.927 1.00 87.88 98 ASP A O 1
ATOM 762 N N . VAL A 1 99 ? 4.664 -5.770 -21.806 1.00 86.06 99 VAL A N 1
ATOM 763 C CA . VAL A 1 99 ? 3.602 -4.797 -21.510 1.00 86.06 99 VAL A CA 1
ATOM 764 C C . VAL A 1 99 ? 4.117 -3.666 -20.614 1.00 86.06 99 VAL A C 1
ATOM 766 O O . VAL A 1 99 ? 3.871 -2.492 -20.904 1.00 86.06 99 VAL A O 1
ATOM 769 N N . LEU A 1 100 ? 4.874 -3.981 -19.557 1.00 83.62 100 LEU A N 1
ATOM 770 C CA . LEU A 1 100 ? 5.477 -2.975 -18.671 1.00 83.62 100 LEU A CA 1
ATOM 771 C C . LEU A 1 100 ? 6.460 -2.070 -19.428 1.00 83.62 100 LEU A C 1
ATOM 773 O O . LEU A 1 100 ? 6.406 -0.846 -19.292 1.00 83.62 100 LEU A O 1
ATOM 777 N N . VAL A 1 101 ? 7.326 -2.654 -20.264 1.00 81.38 101 VAL A N 1
ATOM 778 C CA . VAL A 1 101 ? 8.288 -1.910 -21.096 1.00 81.38 101 VAL A CA 1
ATOM 779 C C . VAL A 1 101 ? 7.566 -0.986 -22.073 1.00 81.38 101 VAL A C 1
ATOM 781 O O . VAL A 1 101 ? 7.959 0.173 -22.229 1.00 81.38 101 VAL A O 1
ATOM 784 N N . ARG A 1 102 ? 6.495 -1.467 -22.712 1.00 85.12 102 ARG A N 1
ATOM 785 C CA . ARG A 1 102 ? 5.677 -0.661 -23.621 1.00 85.12 102 ARG A CA 1
ATOM 786 C C . ARG A 1 102 ? 5.038 0.531 -22.901 1.00 85.12 102 ARG A C 1
ATOM 788 O O . ARG A 1 102 ? 5.226 1.662 -23.336 1.00 85.12 102 ARG A O 1
ATOM 795 N N . ARG A 1 103 ? 4.364 0.307 -21.769 1.00 82.81 103 ARG A N 1
ATOM 796 C CA . ARG A 1 103 ? 3.727 1.375 -20.970 1.00 82.81 103 ARG A CA 1
ATOM 797 C C . ARG A 1 103 ? 4.730 2.408 -20.455 1.00 82.81 103 ARG A C 1
ATOM 799 O O . ARG A 1 103 ? 4.436 3.602 -20.409 1.00 82.81 103 ARG A O 1
ATOM 806 N N . PHE A 1 104 ? 5.933 1.967 -20.091 1.00 74.69 104 PHE A N 1
ATOM 807 C CA . PHE A 1 104 ? 7.006 2.871 -19.681 1.00 74.69 104 PHE A CA 1
ATOM 808 C C . PHE A 1 104 ? 7.458 3.785 -20.828 1.00 74.69 104 PHE A C 1
ATOM 810 O O . PHE A 1 104 ? 7.702 4.971 -20.615 1.00 74.69 104 PHE A O 1
ATOM 817 N N . ARG A 1 105 ? 7.532 3.252 -22.055 1.00 77.06 105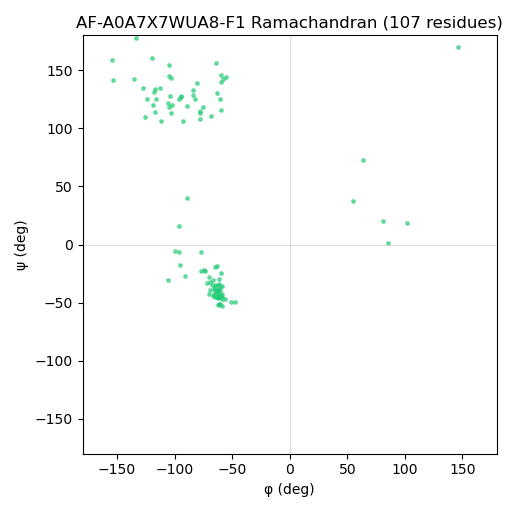 ARG A N 1
ATOM 818 C CA . ARG A 1 105 ? 7.852 4.036 -23.257 1.00 77.06 105 ARG A CA 1
ATOM 819 C C . ARG A 1 105 ? 6.753 5.032 -23.623 1.00 77.06 105 ARG A C 1
ATOM 821 O O . ARG A 1 105 ? 7.070 6.115 -24.088 1.00 77.06 105 ARG A O 1
ATOM 828 N N . GLU A 1 106 ? 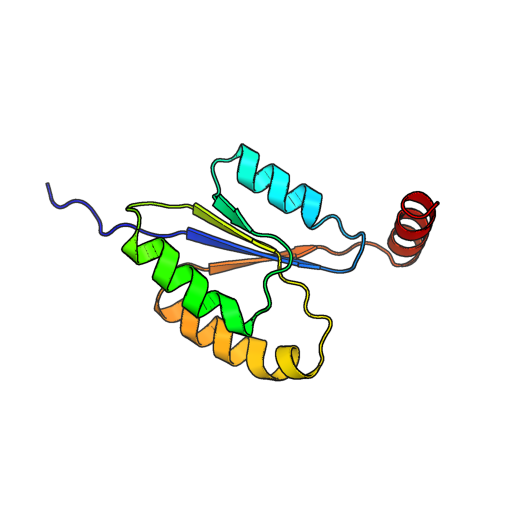5.488 4.688 -23.398 1.00 76.56 106 GLU A N 1
ATOM 829 C CA . GLU A 1 106 ? 4.341 5.554 -23.716 1.00 76.56 106 GLU A CA 1
ATOM 830 C C . GLU A 1 106 ? 4.182 6.738 -22.739 1.00 76.56 106 GLU A C 1
ATOM 832 O O . GLU A 1 106 ? 3.594 7.757 -23.092 1.00 76.56 106 GLU A O 1
ATOM 837 N N . THR A 1 107 ? 4.718 6.633 -21.518 1.00 65.50 107 THR A N 1
ATOM 838 C CA . THR A 1 107 ? 4.567 7.650 -20.457 1.00 65.50 107 THR A CA 1
ATOM 839 C C . THR A 1 107 ? 5.765 8.595 -20.301 1.00 65.50 107 THR A C 1
ATOM 841 O O . THR A 1 107 ? 5.674 9.573 -19.558 1.00 65.50 107 THR A O 1
ATOM 844 N N . ARG A 1 108 ? 6.873 8.366 -21.021 1.00 59.59 108 ARG A N 1
ATOM 845 C CA . ARG A 1 108 ? 8.017 9.291 -21.103 1.00 59.59 108 ARG A CA 1
ATOM 846 C C . ARG A 1 108 ? 8.044 9.995 -22.467 1.00 59.59 108 ARG A C 1
ATOM 848 O O . ARG A 1 108 ? 8.109 9.323 -23.489 1.00 59.59 108 ARG A O 1
ATOM 855 N N . ARG A 1 109 ? 7.992 11.333 -22.457 1.00 56.72 109 ARG A N 1
ATOM 856 C CA . ARG A 1 109 ? 8.331 12.199 -23.602 1.00 56.72 109 ARG A CA 1
ATOM 857 C C . ARG A 1 109 ? 9.838 12.400 -23.691 1.00 56.72 109 ARG A C 1
ATOM 859 O O . ARG A 1 109 ? 10.469 12.439 -22.610 1.00 56.72 109 ARG A O 1
#

Nearest PDB structures (foldseek):
  5o5q-assembly1_B  TM=6.610E-01  e=1.982E-05  Escherichia coli
  5o5q-assembly1_C  TM=6.722E-01  e=2.908E-05  Esch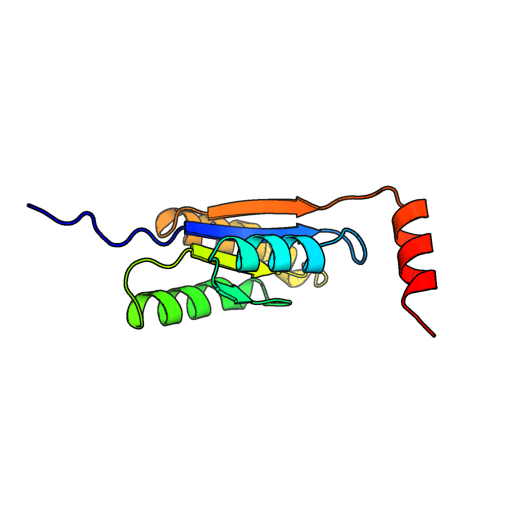erichia coli
  2lrh-assembly1_A  TM=6.296E-01  e=7.064E-03  synthetic construct
  2lr0-assembly1_A  TM=6.156E-01  e=6.196E-02  synthetic construct
  6vga-assembly1_A  TM=4.919E-01  e=1.329E+00  synthetic construct

Solvent-acce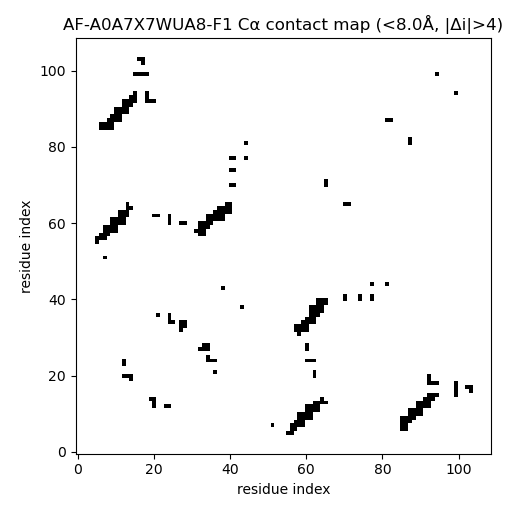ssible surface area (backbone atoms only — not comparable to full-atom values): 6367 Å² total; per-residue (Å²): 134,84,76,74,76,67,67,48,42,35,38,39,36,30,54,54,81,68,34,44,55,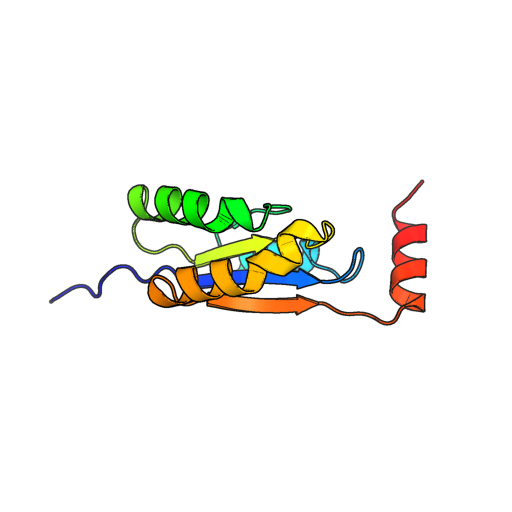71,57,54,46,49,56,39,40,78,70,66,25,55,63,48,72,75,42,55,76,90,48,49,62,63,51,51,53,57,50,60,76,73,49,82,63,48,39,36,31,39,29,38,66,85,82,50,73,71,54,60,74,46,42,62,59,53,51,57,57,46,53,76,79,33,60,69,46,78,47,76,33,73,66,58,69,70,58,28,54,49,50,52,58,74,72,55,133

Mean predicted aligned error: 7.06 Å